Protein AF-L9YA46-F1 (afdb_monomer_lite)

Sequence (43 aa):
MQAPTESLEPDERGRIIKSAVTPRPIAWISTTSTDGVDNFAPF

Secondary structure (DSSP, 8-state):
----GGGS-HHHHHHHHHHHS-S----EEEEE-TTS-EEEEE-

Structure (mmCIF, N/CA/C/O backbone):
data_AF-L9YA46-F1
#
_entry.id   AF-L9YA46-F1
#
loop_
_atom_site.group_PDB
_atom_site.id
_atom_site.type_symbol
_atom_site.label_atom_id
_atom_site.label_alt_id
_atom_site.label_comp_id
_atom_site.label_asym_id
_atom_site.label_entity_id
_atom_site.label_seq_id
_atom_site.pdbx_PDB_ins_code
_atom_site.Cartn_x
_atom_site.Cartn_y
_atom_site.Cartn_z
_atom_site.occupancy
_atom_site.B_iso_or_equiv
_atom_site.auth_seq_id
_atom_site.auth_comp_id
_atom_site.auth_asym_id
_atom_site.auth_atom_id
_atom_site.pdbx_PDB_model_num
ATOM 1 N N . MET A 1 1 ? 21.489 -8.389 -20.694 1.00 67.81 1 MET A N 1
ATOM 2 C CA . MET A 1 1 ? 20.437 -7.527 -21.272 1.00 67.81 1 MET A CA 1
ATOM 3 C C . MET A 1 1 ? 20.091 -6.484 -20.220 1.00 67.81 1 MET A C 1
ATOM 5 O O . MET A 1 1 ? 19.719 -6.881 -19.126 1.00 67.81 1 MET A O 1
ATOM 9 N N . GLN A 1 2 ? 20.307 -5.197 -20.496 1.00 72.06 2 GLN A N 1
ATOM 10 C CA . GLN A 1 2 ? 19.840 -4.100 -19.638 1.00 72.06 2 GLN A CA 1
ATOM 11 C C . GLN A 1 2 ? 18.566 -3.531 -20.258 1.00 72.06 2 GLN A C 1
ATOM 13 O O . GLN A 1 2 ? 18.533 -3.306 -21.466 1.00 72.06 2 GLN A O 1
ATOM 18 N N . ALA A 1 3 ? 17.526 -3.342 -19.450 1.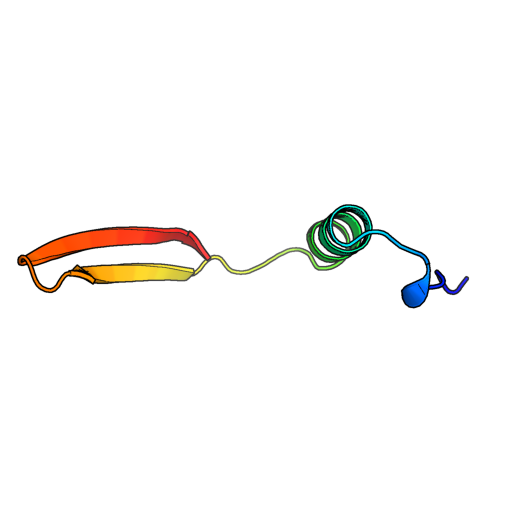00 72.56 3 ALA A N 1
ATOM 19 C CA . ALA A 1 3 ? 16.351 -2.592 -19.872 1.00 72.56 3 ALA A CA 1
ATOM 20 C C . ALA A 1 3 ? 16.624 -1.094 -19.633 1.00 72.56 3 ALA A C 1
ATOM 22 O O . ALA A 1 3 ? 17.040 -0.753 -18.523 1.00 72.56 3 ALA A O 1
ATOM 23 N N . PRO A 1 4 ? 16.416 -0.211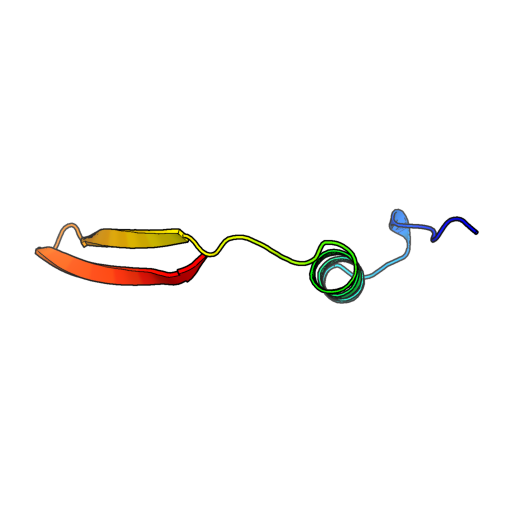 -20.625 1.00 81.19 4 PRO A N 1
ATOM 24 C CA . PRO A 1 4 ? 16.559 1.231 -20.436 1.00 81.19 4 PRO A CA 1
ATOM 25 C C . PRO A 1 4 ? 15.436 1.731 -19.523 1.00 81.19 4 PRO A C 1
ATOM 27 O O . PRO A 1 4 ? 14.284 1.852 -19.930 1.00 81.19 4 PRO A O 1
ATOM 30 N N . THR A 1 5 ? 15.739 1.961 -18.247 1.00 84.44 5 THR A N 1
ATOM 31 C CA . THR A 1 5 ? 14.719 2.297 -17.240 1.00 84.44 5 THR A CA 1
ATOM 32 C C . THR A 1 5 ? 14.125 3.690 -17.425 1.00 84.44 5 THR A C 1
ATOM 34 O O . THR A 1 5 ? 13.009 3.932 -16.960 1.00 84.44 5 THR A O 1
ATOM 37 N N . GLU A 1 6 ? 14.863 4.595 -18.076 1.00 89.69 6 GLU A N 1
ATOM 38 C CA . GLU A 1 6 ? 14.447 5.983 -18.304 1.00 89.69 6 GLU A CA 1
ATOM 39 C C . GLU A 1 6 ? 13.402 6.143 -19.412 1.00 89.69 6 GLU A C 1
ATOM 41 O O . GLU A 1 6 ? 12.646 7.107 -19.389 1.00 89.69 6 GLU A O 1
ATOM 46 N N . SER A 1 7 ? 13.321 5.194 -20.349 1.00 92.31 7 SER A N 1
ATOM 47 C CA . SER A 1 7 ? 12.360 5.226 -21.457 1.00 92.31 7 SER A CA 1
ATOM 48 C C . SER A 1 7 ? 11.046 4.507 -21.146 1.00 92.31 7 SER A C 1
ATOM 50 O O . SER A 1 7 ? 10.199 4.402 -22.024 1.00 92.31 7 SER A O 1
ATOM 52 N N . LEU A 1 8 ? 10.911 3.938 -19.945 1.00 93.69 8 LEU A N 1
ATOM 53 C CA . LEU A 1 8 ? 9.715 3.212 -19.523 1.00 93.69 8 LEU A CA 1
ATOM 54 C C . LEU A 1 8 ? 8.743 4.146 -18.815 1.00 93.69 8 LEU A C 1
ATOM 56 O O . LEU A 1 8 ? 9.129 4.885 -17.895 1.00 93.69 8 LEU A O 1
ATOM 60 N N . GLU A 1 9 ? 7.465 4.011 -19.153 1.00 96.06 9 GLU A N 1
ATOM 61 C CA . GLU A 1 9 ? 6.405 4.693 -18.428 1.00 96.06 9 GLU A CA 1
ATOM 62 C C . GLU A 1 9 ? 6.345 4.196 -16.969 1.00 96.06 9 GLU A C 1
ATOM 64 O O . GLU A 1 9 ? 6.717 3.050 -16.667 1.00 96.06 9 GLU A O 1
ATOM 69 N N . PRO A 1 10 ? 5.886 5.029 -16.015 1.00 94.75 10 PRO A N 1
ATOM 70 C CA . PRO A 1 10 ? 5.877 4.673 -14.595 1.00 94.75 10 PRO A CA 1
ATOM 71 C C . PRO A 1 10 ? 5.185 3.339 -14.284 1.00 94.75 10 PRO A C 1
ATOM 73 O O . PRO A 1 10 ? 5.692 2.552 -13.478 1.00 94.75 10 PRO A O 1
ATOM 76 N N . ASP A 1 11 ? 4.073 3.050 -14.958 1.00 95.75 11 ASP A N 1
ATOM 77 C CA . ASP A 1 11 ? 3.321 1.808 -14.776 1.00 95.75 11 ASP A CA 1
ATOM 78 C C . ASP A 1 11 ? 4.079 0.579 -15.285 1.00 95.75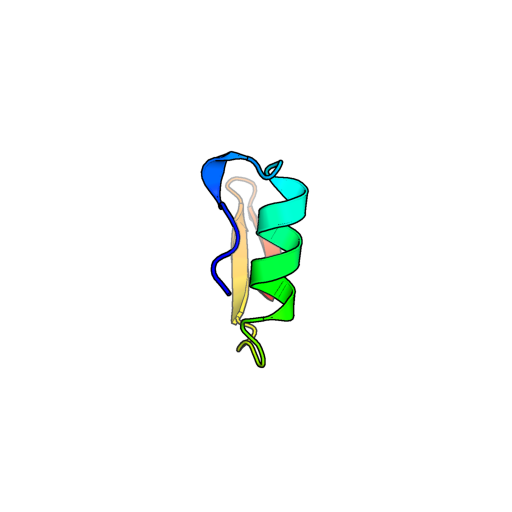 11 ASP A C 1
ATOM 80 O O . ASP A 1 11 ? 4.039 -0.483 -14.655 1.00 95.75 11 ASP A O 1
ATOM 84 N N . GLU A 1 12 ? 4.805 0.713 -16.395 1.00 95.06 12 GLU A N 1
ATOM 85 C CA . GLU A 1 12 ? 5.610 -0.364 -16.974 1.00 95.06 12 GLU A CA 1
ATOM 86 C C . GLU A 1 12 ? 6.759 -0.730 -16.037 1.00 95.06 12 GLU A C 1
ATOM 88 O O . GLU A 1 12 ? 6.930 -1.898 -15.671 1.00 95.06 12 GLU A O 1
ATOM 93 N N . ARG A 1 13 ? 7.482 0.282 -15.545 1.00 94.56 13 ARG A N 1
ATOM 94 C CA . ARG A 1 13 ? 8.538 0.098 -14.541 1.00 94.56 13 ARG A CA 1
ATOM 95 C C . ARG A 1 13 ? 7.981 -0.514 -13.254 1.00 94.56 13 ARG A C 1
ATOM 97 O O . ARG A 1 13 ? 8.576 -1.439 -12.700 1.00 94.56 13 ARG A O 1
ATOM 104 N N . GLY A 1 14 ? 6.813 -0.051 -12.804 1.00 94.56 14 GLY A N 1
ATOM 105 C CA . GLY A 1 14 ? 6.133 -0.578 -11.623 1.00 94.56 14 GLY A CA 1
ATOM 106 C C . GLY A 1 14 ? 5.758 -2.057 -11.750 1.00 94.56 14 GLY A C 1
ATOM 107 O O . GLY A 1 14 ? 5.920 -2.812 -10.790 1.00 94.56 14 GLY A O 1
ATOM 108 N N . ARG A 1 15 ? 5.290 -2.499 -12.924 1.00 94.44 15 ARG A N 1
ATOM 109 C CA . ARG A 1 15 ? 4.972 -3.913 -13.189 1.00 94.44 15 ARG A CA 1
ATOM 110 C C . ARG A 1 15 ? 6.215 -4.794 -13.149 1.00 94.44 15 ARG A C 1
ATOM 112 O O . ARG A 1 15 ? 6.167 -5.836 -12.502 1.00 94.44 15 ARG A O 1
ATOM 119 N N . ILE A 1 16 ? 7.312 -4.358 -13.774 1.00 94.19 16 ILE A N 1
ATOM 120 C CA . ILE A 1 16 ? 8.576 -5.111 -13.802 1.00 94.19 16 ILE A CA 1
ATOM 121 C C . ILE A 1 16 ? 9.105 -5.333 -12.383 1.00 94.19 16 ILE A C 1
ATOM 123 O O . ILE A 1 16 ? 9.438 -6.460 -12.030 1.00 94.19 16 ILE A O 1
ATOM 127 N N . ILE A 1 17 ? 9.139 -4.297 -11.538 1.00 94.38 17 ILE A N 1
ATOM 128 C CA . ILE A 1 17 ? 9.633 -4.450 -10.159 1.00 94.38 17 ILE A CA 1
ATOM 129 C C . ILE A 1 17 ? 8.742 -5.407 -9.359 1.00 94.38 17 ILE A C 1
ATOM 131 O O . ILE A 1 17 ? 9.251 -6.303 -8.686 1.00 94.38 17 ILE A O 1
ATOM 135 N N . LYS A 1 18 ? 7.414 -5.249 -9.447 1.00 95.06 18 LYS A N 1
ATOM 136 C CA . LYS A 1 18 ? 6.454 -6.088 -8.710 1.00 95.06 18 LYS A CA 1
ATOM 137 C C . LYS A 1 18 ? 6.531 -7.568 -9.102 1.00 95.06 18 LYS A C 1
ATOM 139 O O . LYS A 1 18 ? 6.254 -8.406 -8.250 1.00 95.06 18 LYS A O 1
ATOM 144 N N . SER A 1 19 ? 6.865 -7.887 -10.356 1.00 95.19 19 SER A N 1
ATOM 145 C CA . SER A 1 19 ? 6.975 -9.273 -10.830 1.00 95.19 19 SER A CA 1
ATOM 146 C C . SER A 1 19 ? 8.366 -9.876 -10.632 1.00 95.19 19 SER A C 1
ATOM 148 O O . SER A 1 19 ? 8.464 -11.067 -10.349 1.00 95.19 19 SER A O 1
ATOM 150 N N . ALA A 1 20 ? 9.431 -9.080 -10.757 1.00 95.31 20 ALA A N 1
ATOM 151 C CA . ALA A 1 20 ? 10.807 -9.562 -10.651 1.00 95.31 20 ALA A CA 1
ATOM 152 C C . ALA A 1 20 ? 11.285 -9.716 -9.198 1.00 95.31 20 ALA A C 1
ATOM 154 O O . ALA A 1 20 ? 12.097 -10.594 -8.914 1.00 95.31 20 ALA A O 1
ATOM 155 N N . VAL A 1 21 ? 10.795 -8.883 -8.273 1.00 95.69 21 VAL A N 1
ATOM 156 C CA . VAL A 1 21 ? 11.164 -8.941 -6.850 1.00 95.69 21 VAL A CA 1
ATOM 157 C C . VAL A 1 21 ? 10.083 -9.698 -6.086 1.00 95.69 21 VAL A C 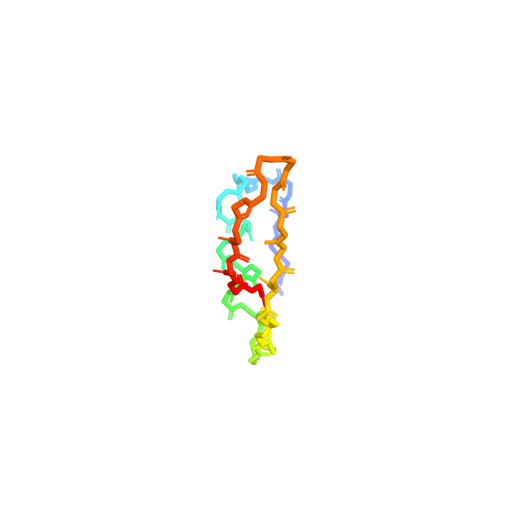1
ATOM 159 O O . VAL A 1 21 ? 9.104 -9.120 -5.618 1.00 95.69 21 VAL A O 1
ATOM 162 N N . THR A 1 22 ? 10.241 -11.016 -5.996 1.00 95.88 22 THR A N 1
ATOM 163 C CA . THR A 1 22 ? 9.282 -11.937 -5.370 1.00 95.88 22 THR A CA 1
ATOM 164 C C . THR A 1 22 ? 10.012 -13.173 -4.811 1.00 95.88 22 THR A C 1
ATOM 166 O O . THR A 1 22 ? 11.034 -13.553 -5.388 1.00 95.88 22 THR A O 1
ATOM 169 N N . PRO A 1 23 ? 9.543 -13.818 -3.717 1.00 95.62 23 PRO A N 1
ATOM 170 C CA . PRO A 1 23 ? 8.382 -13.476 -2.884 1.00 95.62 23 PRO A CA 1
ATOM 171 C C . PRO A 1 23 ? 8.604 -12.213 -2.044 1.00 95.62 23 PRO A C 1
ATOM 173 O O . PRO A 1 23 ? 9.737 -11.856 -1.729 1.00 95.62 23 PRO A O 1
ATOM 176 N N . ARG A 1 24 ? 7.513 -11.532 -1.672 1.00 96.56 24 ARG A N 1
ATOM 177 C CA . ARG A 1 24 ? 7.555 -10.337 -0.817 1.00 96.56 24 ARG A CA 1
ATOM 178 C C . ARG A 1 24 ? 6.820 -10.614 0.493 1.00 96.56 24 ARG A C 1
ATOM 180 O O . ARG A 1 24 ? 5.705 -11.136 0.430 1.00 96.56 24 ARG A O 1
ATOM 187 N N . PRO A 1 25 ? 7.420 -10.306 1.656 1.00 97.12 25 PRO A N 1
ATOM 188 C CA . PRO A 1 25 ? 6.684 -10.332 2.912 1.00 97.12 25 PRO A CA 1
ATOM 189 C C . PRO A 1 25 ? 5.528 -9.329 2.837 1.00 97.12 25 PRO A C 1
ATOM 191 O O . PRO A 1 25 ? 5.668 -8.294 2.191 1.00 97.12 25 PRO A O 1
ATOM 194 N N . ILE A 1 26 ? 4.408 -9.653 3.485 1.00 97.44 26 ILE A N 1
ATOM 195 C CA . ILE A 1 26 ? 3.236 -8.774 3.555 1.00 97.44 26 ILE A CA 1
ATOM 196 C C .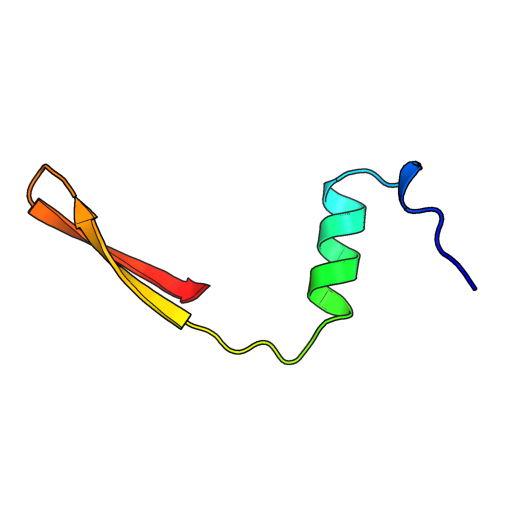 ILE A 1 26 ? 3.112 -8.274 4.987 1.00 97.44 26 ILE A C 1
ATOM 198 O O . ILE A 1 26 ? 2.908 -9.068 5.910 1.00 97.44 26 ILE A O 1
ATOM 202 N N . ALA A 1 27 ? 3.236 -6.965 5.164 1.00 98.06 27 ALA A N 1
ATOM 203 C CA . ALA A 1 27 ? 2.992 -6.314 6.437 1.00 98.06 27 ALA A CA 1
ATOM 204 C C . ALA A 1 27 ? 1.526 -5.887 6.524 1.00 98.06 27 ALA A C 1
ATOM 206 O O . ALA A 1 27 ? 1.009 -5.194 5.652 1.00 98.06 27 ALA A O 1
ATOM 207 N N . TRP A 1 28 ? 0.860 -6.281 7.604 1.00 98.06 28 TRP A N 1
ATOM 208 C CA . TRP A 1 28 ? -0.486 -5.825 7.921 1.00 98.06 28 TRP A CA 1
ATOM 209 C C . TRP A 1 28 ? -0.408 -4.605 8.831 1.00 98.06 28 TRP A C 1
ATOM 211 O O . TRP A 1 28 ? 0.025 -4.716 9.978 1.00 98.06 28 TRP A O 1
ATOM 221 N N . ILE A 1 29 ? -0.800 -3.443 8.317 1.00 98.31 29 ILE A N 1
ATOM 222 C CA . ILE A 1 29 ? -0.638 -2.167 9.011 1.00 98.31 29 ILE A CA 1
ATOM 223 C C . ILE A 1 29 ? -1.995 -1.665 9.489 1.00 98.31 29 ILE A C 1
ATOM 225 O O . ILE A 1 29 ? -2.897 -1.435 8.684 1.00 98.31 29 ILE A O 1
ATOM 229 N N . SER A 1 3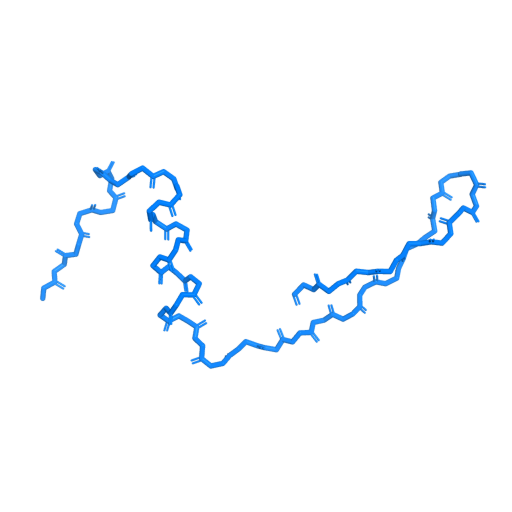0 ? -2.114 -1.480 10.803 1.00 98.19 30 SER A N 1
ATOM 230 C CA . SER A 1 30 ? -3.254 -0.838 11.455 1.00 98.19 30 SER A CA 1
ATOM 231 C C . SER A 1 30 ? -2.943 0.616 11.796 1.00 98.19 30 SER A C 1
ATOM 233 O O . SER A 1 30 ? -1.868 0.916 12.319 1.00 98.19 30 SER A O 1
ATOM 235 N N . THR A 1 31 ? -3.900 1.506 11.570 1.00 98.25 31 THR A N 1
ATOM 236 C CA . THR A 1 31 ? -3.834 2.923 11.952 1.00 98.25 31 THR A CA 1
ATOM 237 C C . THR A 1 31 ? -5.197 3.384 12.448 1.00 98.25 31 THR A C 1
ATOM 239 O O . THR A 1 31 ? -6.203 2.872 11.972 1.00 98.25 31 THR A O 1
ATOM 242 N N . THR A 1 32 ? -5.248 4.411 13.288 1.00 98.56 32 THR A N 1
ATOM 243 C CA . THR A 1 32 ? -6.504 5.069 13.680 1.00 98.56 32 THR A CA 1
ATOM 244 C C . THR A 1 32 ? -6.476 6.515 13.183 1.00 98.56 32 THR A C 1
ATOM 246 O O . THR A 1 32 ? -5.468 7.206 13.354 1.00 98.56 32 THR A O 1
ATOM 249 N N . SER A 1 33 ? -7.538 6.964 12.510 1.00 98.00 33 SER A N 1
ATOM 250 C CA . SER A 1 33 ? -7.648 8.334 11.994 1.00 98.00 33 SER A CA 1
ATOM 251 C C . SER A 1 33 ? -7.860 9.351 13.120 1.00 98.00 33 SER A C 1
ATOM 253 O O . SER A 1 33 ? -8.146 8.997 14.264 1.00 98.00 33 SER A O 1
ATOM 255 N N . THR A 1 34 ? -7.771 10.642 12.796 1.00 98.50 34 THR A N 1
ATOM 256 C CA . THR A 1 34 ? -8.079 11.731 13.740 1.00 98.50 34 THR A CA 1
ATOM 257 C C . THR A 1 34 ? -9.525 11.708 14.232 1.00 98.50 34 THR A C 1
ATOM 259 O O . THR A 1 34 ? -9.791 12.164 15.338 1.00 98.50 34 THR A O 1
ATOM 262 N N . ASP A 1 35 ? -10.436 11.138 13.442 1.00 98.31 35 ASP A N 1
ATOM 263 C CA . ASP A 1 35 ? -11.848 10.959 13.799 1.00 98.31 35 ASP A CA 1
ATOM 264 C C . ASP A 1 35 ? -12.086 9.666 14.604 1.00 98.31 35 ASP A C 1
ATOM 266 O O . ASP A 1 35 ? -13.226 9.307 14.891 1.00 98.31 35 ASP A O 1
ATOM 270 N N . GLY A 1 36 ? -11.015 8.944 14.955 1.00 98.25 36 GLY A N 1
ATOM 271 C CA . GLY A 1 36 ? -11.077 7.699 15.718 1.00 98.25 36 GLY A CA 1
ATOM 272 C C . GLY A 1 36 ? -11.453 6.467 14.892 1.00 98.25 36 GLY A C 1
ATOM 273 O O . GLY A 1 36 ? -11.812 5.446 15.470 1.00 98.25 36 GLY A O 1
ATOM 274 N N . VAL A 1 37 ? -11.401 6.540 13.557 1.00 98.50 37 VAL A N 1
ATOM 275 C CA . VAL A 1 37 ? -11.757 5.412 12.681 1.00 98.50 37 VAL A CA 1
ATOM 276 C C . VAL A 1 37 ? -10.538 4.525 12.440 1.00 98.50 37 VAL A C 1
ATOM 278 O O . VAL A 1 37 ? -9.513 4.999 11.946 1.00 98.50 37 VAL A O 1
ATOM 281 N N . ASP A 1 38 ? -10.663 3.234 12.738 1.00 98.44 38 ASP A N 1
ATOM 282 C CA . ASP A 1 38 ? -9.615 2.249 12.477 1.00 98.44 38 ASP A CA 1
ATOM 283 C C . ASP A 1 38 ? -9.522 1.893 10.984 1.00 98.44 38 ASP A C 1
ATOM 285 O O . ASP A 1 38 ? -10.519 1.644 10.306 1.00 98.44 38 ASP A O 1
ATOM 289 N N . ASN A 1 39 ? -8.293 1.834 10.477 1.00 97.81 39 ASN A N 1
ATOM 290 C CA . ASN A 1 39 ? -7.932 1.420 9.127 1.00 97.81 39 ASN A CA 1
ATOM 291 C C . ASN A 1 39 ? -6.932 0.263 9.198 1.00 97.81 39 ASN A C 1
ATOM 293 O O . ASN A 1 39 ? -6.039 0.254 10.047 1.00 97.81 39 ASN A O 1
ATOM 297 N N . PHE A 1 40 ? -7.063 -0.699 8.286 1.00 97.88 40 PHE A N 1
ATOM 298 C CA . PHE A 1 40 ? -6.209 -1.878 8.240 1.00 97.88 40 PHE A CA 1
ATOM 299 C C . PHE A 1 40 ? -5.929 -2.282 6.793 1.00 97.88 40 PHE A C 1
ATOM 301 O O . PHE A 1 40 ? -6.858 -2.598 6.048 1.00 97.88 40 PHE A O 1
ATOM 308 N N . ALA A 1 41 ? -4.658 -2.254 6.387 1.00 98.31 41 ALA A N 1
ATOM 309 C CA . ALA A 1 41 ? -4.263 -2.477 4.997 1.00 98.31 41 ALA A CA 1
ATOM 310 C C . ALA A 1 41 ? -2.948 -3.273 4.866 1.00 98.31 41 ALA A C 1
ATOM 312 O O . ALA A 1 41 ? -2.073 -3.162 5.731 1.00 98.31 41 ALA A O 1
ATOM 313 N N . PRO A 1 42 ? -2.793 -4.067 3.789 1.00 98.06 42 PRO A N 1
ATOM 314 C CA . PRO A 1 42 ? -1.566 -4.801 3.495 1.00 98.06 42 PRO A CA 1
ATOM 315 C C . PRO A 1 42 ? -0.547 -3.950 2.720 1.00 98.06 42 PRO A C 1
ATOM 317 O O . PRO A 1 42 ? -0.931 -3.139 1.873 1.00 98.06 42 PRO A O 1
ATOM 320 N N . PHE A 1 43 ? 0.743 -4.207 2.951 1.00 95.56 43 PHE A N 1
ATOM 321 C CA . PHE A 1 43 ? 1.876 -3.595 2.244 1.00 95.56 43 PHE A CA 1
ATOM 322 C C . PHE A 1 43 ? 2.954 -4.618 1.884 1.00 95.56 43 PHE A C 1
ATOM 324 O O . PHE A 1 43 ? 3.220 -5.509 2.725 1.00 95.56 43 PHE A O 1
#

InterPro domains:
  IPR012349 FMN-binding split barrel [G3DSA:2.30.110.10] (2-43)

Organism: Natronobacterium gregoryi (strain ATCC 43098 / DSM 3393 / CCM 3738 / CIP 104747 / IAM 13177 / JCM 8860 / NBRC 102187 / NCIMB 2189 / SP2) (NCBI:txid797304)

Radius of gyration: 16.48 Å; chains: 1; bounding box: 32×25×37 Å

Foldseek 3Di:
DDDPLVPDDPVRNVVCCVVVDDDDDKDWDWDADPVRRIDIDID

pLDDT: mean 93.92, std 7.22, range [67.81, 98.56]